Protein AF-A0A2P7Q290-F1 (afdb_monomer)

Foldseek 3Di:
DDDDPDPPPPPPPVVPPPPVNLLVQLLVVCCVPVHDVSVPPVSVVVCCVVPVPSVVVSVVVSCVVVVVVVVVD

Solvent-accessible surface area (backbone atoms only — not comparable to full-atom values): 4470 Å² total; per-residue (Å²): 136,90,76,90,74,78,81,69,77,76,72,55,86,74,78,68,63,48,72,63,59,55,48,53,52,38,36,51,51,41,24,76,75,78,32,71,75,34,68,43,62,69,56,40,54,50,46,53,74,74,30,64,66,60,42,52,53,41,51,50,52,50,49,50,58,57,50,53,64,60,73,78,105

pLDDT: mean 75.47, std 21.07, range [38.38, 96.0]

Secondary structure (DSSP, 8-state):
------------TTTTS-HHHHHHHHHHHHHHHH-GGGGSHHHHHHHHHH-HHHHHHHHHHHHHHHHHHHH--

Sequence (73 aa):
MNTKKDRKFKINKYVRIDSQSIFEAKQRIAVEKYGDIFE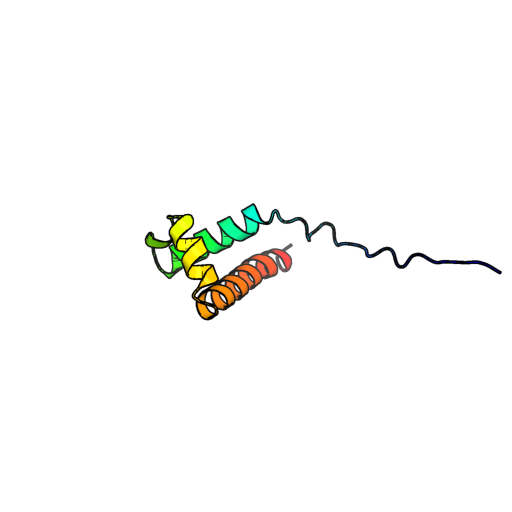DQIFFELELALNDELADELNKEYNERFNLGRVLN

Radius of gyration: 17.37 Å; Cα contacts (8 Å, |Δi|>4): 27; chains: 1; bounding box: 29×57×32 Å

Organism: NCBI:txid215200

Mean predicted aligned error: 11.3 Å

Structure (mmCIF, N/CA/C/O backbone):
data_AF-A0A2P7Q290-F1
#
_entry.id   AF-A0A2P7Q290-F1
#
loop_
_atom_site.group_PDB
_atom_site.id
_atom_site.type_symbol
_atom_site.label_atom_id
_atom_site.label_alt_id
_atom_site.label_comp_id
_atom_site.label_asym_id
_atom_site.label_entity_id
_atom_site.label_seq_id
_atom_site.pdbx_PDB_ins_code
_atom_site.Cartn_x
_atom_site.Cartn_y
_atom_site.Cartn_z
_atom_site.occupancy
_atom_site.B_iso_or_equiv
_atom_site.auth_seq_id
_atom_site.auth_comp_id
_atom_site.auth_asym_id
_atom_site.auth_atom_id
_atom_site.pdbx_PDB_model_num
ATOM 1 N N . MET A 1 1 ? 15.418 -45.766 -18.859 1.00 38.38 1 MET A N 1
ATOM 2 C CA . MET A 1 1 ? 16.502 -44.776 -18.685 1.00 38.38 1 MET A CA 1
ATOM 3 C C . MET A 1 1 ? 15.943 -43.544 -18.000 1.00 38.38 1 MET A C 1
ATOM 5 O O . MET A 1 1 ? 14.906 -43.037 -18.397 1.00 38.38 1 MET A O 1
ATOM 9 N N . ASN A 1 2 ? 16.614 -43.152 -16.925 1.00 44.00 2 ASN A N 1
ATOM 10 C CA . ASN A 1 2 ? 16.314 -42.041 -16.033 1.00 44.00 2 ASN A CA 1
ATOM 11 C C . ASN A 1 2 ? 16.738 -40.719 -16.701 1.00 44.00 2 ASN A C 1
ATOM 13 O O . ASN A 1 2 ? 17.828 -40.675 -17.255 1.00 44.00 2 ASN A O 1
ATOM 17 N N . THR A 1 3 ? 15.936 -39.656 -16.624 1.00 45.88 3 THR A N 1
ATOM 18 C CA . THR A 1 3 ? 16.425 -38.286 -16.361 1.00 45.88 3 THR A CA 1
ATOM 19 C C . THR A 1 3 ? 15.243 -37.391 -15.995 1.00 45.88 3 THR A C 1
ATOM 21 O O . THR A 1 3 ? 14.646 -36.702 -16.819 1.00 45.88 3 THR A O 1
ATOM 24 N N . LYS A 1 4 ? 14.949 -37.369 -14.691 1.00 52.06 4 LYS A N 1
ATOM 25 C CA . LYS A 1 4 ? 14.480 -36.160 -14.013 1.00 52.06 4 LYS A CA 1
ATOM 26 C C . LYS A 1 4 ? 15.363 -34.996 -14.480 1.00 52.06 4 LYS A C 1
ATOM 28 O O . LYS A 1 4 ? 16.536 -34.942 -14.127 1.00 52.06 4 LYS A O 1
ATOM 33 N N . LYS A 1 5 ? 14.832 -34.095 -15.304 1.00 45.41 5 LYS A N 1
ATOM 34 C CA . LYS A 1 5 ? 15.391 -32.750 -15.440 1.00 45.41 5 LYS A CA 1
ATOM 35 C C . LYS A 1 5 ? 14.486 -31.834 -14.653 1.00 45.41 5 LYS A C 1
ATOM 37 O O . LYS A 1 5 ? 13.406 -31.458 -15.100 1.00 45.41 5 LYS A O 1
ATOM 42 N N . ASP A 1 6 ? 14.950 -31.577 -13.439 1.00 48.00 6 ASP A N 1
ATOM 43 C CA . ASP A 1 6 ? 14.469 -30.561 -12.530 1.00 48.00 6 ASP A CA 1
ATOM 44 C C . ASP A 1 6 ? 14.017 -29.327 -13.314 1.00 48.00 6 ASP A C 1
ATOM 46 O O . ASP A 1 6 ? 14.834 -28.545 -13.809 1.00 48.00 6 ASP A O 1
ATOM 50 N N . ARG A 1 7 ? 12.700 -29.109 -13.388 1.00 45.53 7 ARG A N 1
ATOM 51 C CA . ARG A 1 7 ? 12.171 -27.756 -13.548 1.00 45.53 7 ARG A CA 1
ATOM 52 C C . ARG A 1 7 ? 12.467 -27.045 -12.232 1.00 45.53 7 ARG A C 1
ATOM 54 O O . ARG A 1 7 ? 11.602 -26.901 -11.378 1.00 45.53 7 ARG A O 1
AT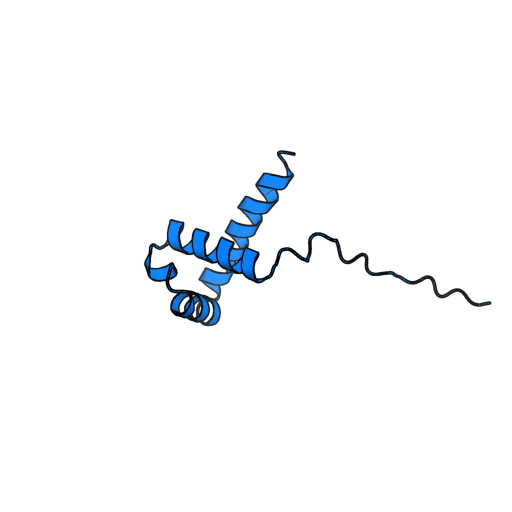OM 61 N N . LYS A 1 8 ? 13.739 -26.674 -12.047 1.00 46.72 8 LYS A N 1
ATOM 62 C CA . LYS A 1 8 ? 14.172 -25.728 -11.027 1.00 46.72 8 LYS A CA 1
ATOM 63 C C . LYS A 1 8 ? 13.369 -24.472 -11.305 1.00 46.72 8 LYS A C 1
ATOM 65 O O . LYS A 1 8 ? 13.661 -23.756 -12.262 1.00 46.72 8 LYS A 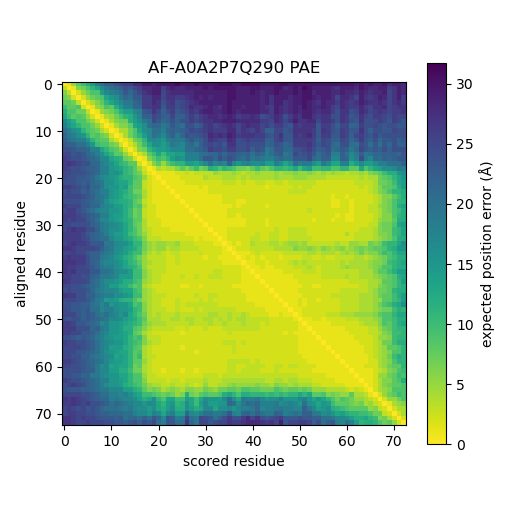O 1
ATOM 70 N N . PHE A 1 9 ? 12.324 -24.259 -10.512 1.00 42.97 9 PHE A N 1
ATOM 71 C CA . PHE A 1 9 ? 11.679 -22.969 -10.387 1.00 42.97 9 PHE A CA 1
ATOM 72 C C . PHE A 1 9 ? 12.805 -21.977 -10.116 1.00 42.97 9 PHE A C 1
ATOM 74 O O . PHE A 1 9 ? 13.382 -21.948 -9.029 1.00 42.97 9 PHE A O 1
ATOM 81 N N . LYS A 1 10 ? 13.196 -21.223 -11.147 1.00 47.62 10 LYS A N 1
ATOM 82 C CA . LYS A 1 10 ? 14.014 -20.034 -10.970 1.00 47.62 10 LYS A CA 1
ATOM 83 C C . LYS A 1 10 ? 13.091 -19.045 -10.281 1.00 47.62 10 LYS A C 1
ATOM 85 O O . LYS A 1 10 ? 12.427 -18.252 -10.938 1.00 47.62 10 LYS A O 1
ATOM 90 N N . ILE A 1 11 ? 12.990 -19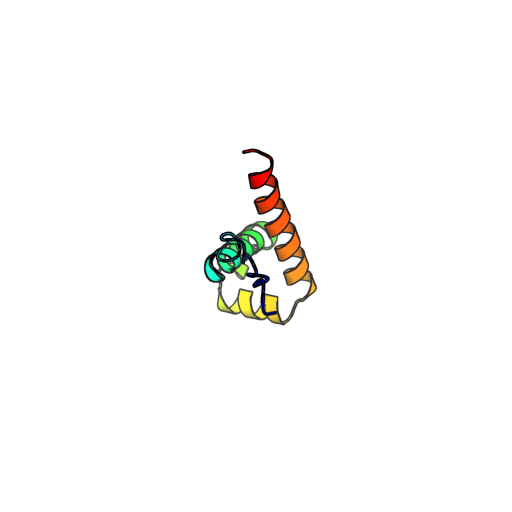.171 -8.960 1.00 41.16 11 ILE A N 1
ATOM 91 C CA . ILE A 1 11 ? 12.434 -18.131 -8.111 1.00 41.16 11 ILE A CA 1
ATOM 92 C C . ILE A 1 11 ? 13.339 -16.939 -8.383 1.00 41.16 11 ILE A C 1
ATOM 94 O O . ILE A 1 11 ? 14.514 -16.934 -8.009 1.00 41.16 11 ILE A O 1
ATOM 98 N N . ASN A 1 12 ? 12.824 -16.015 -9.191 1.00 38.47 12 ASN A N 1
ATOM 99 C CA . ASN A 1 12 ? 13.499 -14.789 -9.557 1.00 38.47 12 ASN A CA 1
ATOM 100 C C . ASN A 1 12 ? 14.033 -14.175 -8.264 1.00 38.47 12 ASN A C 1
ATOM 102 O O . ASN A 1 12 ? 13.281 -13.966 -7.315 1.00 38.47 12 ASN A O 1
ATOM 106 N N . LYS A 1 13 ? 15.332 -13.883 -8.230 1.00 41.12 13 LYS A N 1
ATOM 107 C CA . LYS A 1 13 ? 16.023 -13.272 -7.084 1.00 41.12 13 LYS A CA 1
ATOM 108 C C . LYS A 1 13 ? 15.415 -11.907 -6.682 1.00 41.12 13 LYS A C 1
ATOM 110 O O . LYS A 1 13 ? 15.758 -11.379 -5.636 1.00 41.12 13 LYS A O 1
ATOM 115 N N . TYR A 1 14 ? 14.488 -11.393 -7.497 1.00 42.31 14 TYR A N 1
ATOM 116 C CA . TYR A 1 14 ? 13.672 -10.193 -7.315 1.00 42.31 14 TYR A CA 1
ATOM 117 C C . TYR A 1 14 ? 12.371 -10.401 -6.515 1.00 42.31 14 TYR A C 1
ATOM 119 O O . TYR A 1 14 ? 11.746 -9.423 -6.141 1.00 42.31 14 TYR A O 1
ATOM 127 N N . VAL A 1 15 ? 11.950 -11.639 -6.223 1.00 43.16 15 VAL A N 1
ATOM 128 C CA . VAL A 1 15 ? 10.727 -11.927 -5.427 1.00 43.16 15 VAL A CA 1
ATOM 129 C C . VAL A 1 15 ? 11.026 -11.953 -3.915 1.00 43.16 15 VAL A C 1
ATOM 131 O O . VAL A 1 15 ? 10.206 -12.358 -3.103 1.00 43.16 15 VAL A O 1
ATOM 134 N N . ARG A 1 16 ? 12.228 -11.519 -3.519 1.00 41.41 16 ARG A N 1
ATOM 135 C CA . ARG A 1 16 ? 12.596 -11.202 -2.130 1.00 41.41 16 ARG A CA 1
ATOM 136 C C . ARG A 1 16 ? 12.836 -9.700 -1.962 1.00 41.41 16 ARG A C 1
ATOM 138 O O . ARG A 1 16 ? 13.784 -9.297 -1.299 1.00 41.41 16 ARG A O 1
ATOM 145 N N . ILE A 1 17 ? 12.029 -8.864 -2.611 1.00 45.94 17 ILE A N 1
ATOM 146 C CA . ILE A 1 17 ? 11.795 -7.531 -2.056 1.00 45.94 17 ILE A CA 1
ATOM 147 C C . ILE A 1 17 ? 11.040 -7.810 -0.756 1.00 45.94 17 ILE A C 1
ATOM 149 O O . ILE A 1 17 ? 10.004 -8.473 -0.782 1.00 45.94 17 ILE A O 1
ATOM 153 N N . ASP A 1 18 ? 11.662 -7.459 0.363 1.00 58.28 18 ASP A N 1
ATOM 154 C CA . ASP A 1 18 ? 11.205 -7.766 1.715 1.00 58.28 18 ASP A CA 1
ATOM 155 C C . ASP A 1 18 ? 9.722 -7.398 1.839 1.00 58.28 18 ASP A C 1
ATOM 157 O O . ASP A 1 18 ? 9.351 -6.288 1.448 1.00 58.28 18 ASP A O 1
ATOM 161 N N . SER A 1 19 ? 8.861 -8.297 2.323 1.00 72.19 19 SER A N 1
ATOM 162 C CA . SER A 1 19 ? 7.423 -8.004 2.460 1.00 72.19 19 SER A CA 1
ATOM 163 C C . SER A 1 19 ? 7.198 -6.725 3.268 1.00 72.19 19 SER A C 1
ATOM 165 O O . SER A 1 19 ? 6.283 -5.963 2.972 1.00 72.19 19 SER A O 1
ATOM 167 N N . GLN A 1 20 ? 8.111 -6.452 4.204 1.00 80.44 20 GLN A N 1
ATOM 168 C CA . GLN A 1 20 ? 8.197 -5.211 4.961 1.00 80.44 20 GLN A CA 1
ATOM 169 C C . GLN A 1 20 ? 8.477 -3.989 4.073 1.00 80.44 20 GLN A C 1
ATOM 171 O O . GLN A 1 20 ? 7.769 -2.997 4.151 1.00 80.44 20 GLN A O 1
ATOM 176 N N . SER A 1 21 ? 9.449 -4.067 3.161 1.00 84.12 21 SER A N 1
ATOM 177 C CA . SER A 1 21 ? 9.776 -2.955 2.256 1.00 84.12 21 SER A CA 1
ATOM 178 C C . SER A 1 21 ? 8.656 -2.639 1.256 1.00 84.12 21 SER A C 1
ATOM 180 O O . SER A 1 21 ? 8.449 -1.478 0.909 1.00 84.12 21 SER A O 1
ATOM 182 N N . ILE A 1 22 ? 7.899 -3.652 0.814 1.00 86.69 22 ILE A N 1
ATOM 183 C CA . ILE A 1 22 ? 6.701 -3.454 -0.020 1.00 86.69 22 ILE A CA 1
ATOM 184 C C . ILE A 1 22 ? 5.607 -2.776 0.801 1.00 86.69 22 ILE A C 1
ATOM 186 O O . ILE A 1 22 ? 4.962 -1.845 0.323 1.00 86.69 22 ILE A O 1
ATOM 190 N N . PHE A 1 23 ? 5.403 -3.251 2.027 1.00 88.56 23 PHE A N 1
ATOM 191 C CA . PHE A 1 23 ? 4.418 -2.707 2.946 1.00 88.56 23 PHE A CA 1
ATOM 192 C C . PHE A 1 23 ? 4.702 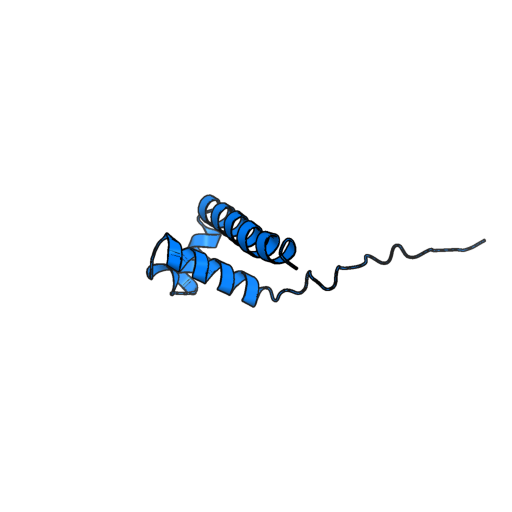-1.231 3.263 1.00 88.56 23 PHE A C 1
ATOM 194 O O . PHE A 1 23 ? 3.839 -0.388 3.041 1.00 88.56 23 PHE A O 1
ATOM 201 N N . GLU A 1 24 ? 5.936 -0.895 3.643 1.00 90.94 24 GLU A N 1
ATOM 202 C CA . GLU A 1 24 ? 6.370 0.484 3.897 1.00 90.94 24 GLU A CA 1
ATOM 203 C C . GLU A 1 24 ? 6.236 1.374 2.655 1.00 90.94 24 GLU A C 1
ATOM 205 O O . GLU A 1 24 ? 5.830 2.530 2.752 1.00 90.94 24 GLU A O 1
ATOM 210 N N . ALA A 1 25 ? 6.556 0.853 1.465 1.00 92.31 25 ALA A N 1
ATOM 211 C CA . ALA A 1 25 ? 6.396 1.608 0.225 1.00 92.31 25 ALA A CA 1
ATOM 212 C C . ALA A 1 25 ? 4.923 1.931 -0.055 1.00 92.31 25 ALA A C 1
ATOM 214 O O . ALA A 1 25 ? 4.602 3.059 -0.425 1.00 92.31 25 ALA A O 1
ATOM 215 N N . LYS A 1 26 ? 4.022 0.967 0.154 1.00 92.56 26 LYS A N 1
ATOM 216 C CA . LYS A 1 26 ? 2.578 1.190 0.024 1.00 92.56 26 LYS A CA 1
ATOM 217 C C . LYS A 1 26 ? 2.047 2.145 1.087 1.00 92.56 26 LYS A C 1
ATOM 219 O O . LYS A 1 26 ? 1.222 2.985 0.753 1.00 92.56 26 LYS A O 1
ATOM 224 N N . GLN A 1 27 ? 2.549 2.066 2.317 1.00 94.44 27 GLN A N 1
ATOM 225 C CA . GLN A 1 27 ? 2.175 2.991 3.384 1.00 94.44 27 GLN A CA 1
ATOM 226 C C . GLN A 1 27 ? 2.562 4.429 3.026 1.00 94.44 27 GLN A C 1
ATOM 228 O O . GLN A 1 27 ? 1.741 5.331 3.135 1.00 94.44 27 GLN A O 1
ATOM 233 N N . ARG A 1 28 ? 3.774 4.647 2.498 1.00 94.56 28 ARG A N 1
ATOM 234 C CA . ARG A 1 28 ? 4.194 5.974 2.013 1.00 94.56 28 ARG A CA 1
ATOM 235 C C . ARG A 1 28 ? 3.304 6.485 0.888 1.00 94.56 28 ARG A C 1
ATOM 237 O O . ARG A 1 28 ? 2.908 7.641 0.916 1.00 94.56 28 ARG A O 1
ATOM 244 N N . ILE A 1 29 ? 2.957 5.626 -0.072 1.00 94.31 29 ILE A N 1
ATOM 245 C CA . ILE A 1 29 ? 2.011 5.982 -1.137 1.00 94.31 29 ILE A CA 1
ATOM 246 C C . ILE A 1 29 ? 0.654 6.389 -0.541 1.00 94.31 29 ILE A C 1
ATOM 248 O O . ILE A 1 29 ? 0.060 7.365 -0.993 1.00 94.31 29 ILE A O 1
ATOM 252 N N . ALA A 1 30 ? 0.167 5.654 0.461 1.00 93.81 30 ALA A N 1
ATOM 253 C CA . ALA A 1 30 ? -1.100 5.951 1.115 1.00 93.81 30 ALA A CA 1
ATOM 254 C C . ALA A 1 30 ? -1.058 7.301 1.849 1.00 93.81 30 ALA A C 1
ATOM 256 O O . ALA A 1 30 ? -1.960 8.115 1.672 1.00 93.81 30 ALA A O 1
ATOM 257 N N . VAL A 1 31 ? 0.022 7.584 2.581 1.00 96.00 31 VAL A N 1
ATOM 258 C CA . VAL A 1 31 ? 0.245 8.883 3.236 1.00 96.00 31 VAL A CA 1
ATOM 259 C C . VAL A 1 31 ? 0.285 10.018 2.211 1.00 96.00 31 VAL A C 1
ATOM 261 O O . VAL A 1 31 ? -0.416 11.012 2.363 1.00 96.00 31 VAL A O 1
ATOM 264 N N . GLU A 1 32 ? 1.031 9.851 1.115 1.00 94.06 32 GLU A N 1
ATOM 265 C CA . GLU A 1 32 ? 1.132 10.860 0.052 1.00 94.06 32 GLU A CA 1
ATOM 266 C C . GLU A 1 32 ? -0.220 11.196 -0.600 1.00 94.06 32 GLU A C 1
ATOM 268 O O . GLU A 1 32 ? -0.439 12.339 -1.001 1.00 94.06 32 GLU A O 1
ATOM 273 N N . LYS A 1 33 ? -1.112 10.207 -0.75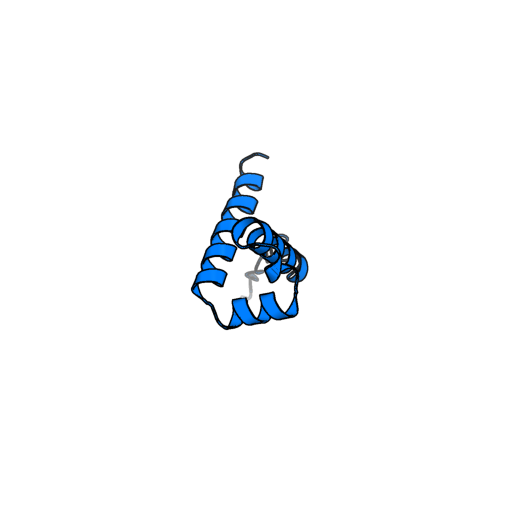2 1.00 93.19 33 LYS A N 1
ATOM 274 C CA . LYS A 1 33 ? -2.380 10.365 -1.484 1.00 93.19 33 LYS A CA 1
ATOM 275 C C . LYS A 1 33 ? -3.570 10.716 -0.600 1.00 93.19 33 LYS A C 1
ATOM 277 O O . LYS A 1 33 ? -4.423 11.494 -1.021 1.00 93.19 33 LYS A O 1
ATOM 282 N N . TYR A 1 34 ? -3.645 10.120 0.583 1.00 92.38 34 TYR A N 1
ATOM 283 C CA . TYR A 1 34 ? -4.826 10.173 1.446 1.00 92.38 34 TYR A CA 1
ATOM 284 C C . TYR A 1 34 ? -4.535 10.826 2.809 1.00 92.38 34 TYR A C 1
ATOM 286 O O . TYR A 1 34 ? -5.469 11.099 3.562 1.00 92.38 34 TYR A O 1
ATOM 294 N N . GLY A 1 35 ? -3.268 11.138 3.098 1.00 91.62 35 GLY A N 1
ATOM 295 C CA . GLY A 1 35 ? -2.836 11.934 4.245 1.00 91.62 35 GLY A CA 1
ATOM 296 C C . GLY A 1 35 ? -2.288 11.129 5.423 1.00 91.62 35 GLY A C 1
ATOM 297 O O . GLY A 1 35 ? -2.301 9.898 5.451 1.00 91.62 35 GLY A O 1
ATOM 298 N N . ASP A 1 36 ? -1.835 11.871 6.432 1.00 93.44 36 ASP A N 1
ATOM 299 C CA . ASP A 1 36 ? -1.015 11.379 7.548 1.00 93.44 36 ASP A CA 1
ATOM 300 C C . ASP A 1 36 ? -1.725 10.356 8.454 1.00 93.44 36 ASP A C 1
ATOM 302 O O . ASP A 1 36 ? -1.084 9.684 9.256 1.00 93.44 36 ASP A O 1
ATOM 306 N N . ILE A 1 37 ? -3.044 10.166 8.310 1.00 91.62 37 ILE A N 1
ATOM 307 C CA . ILE A 1 37 ? -3.784 9.105 9.017 1.00 91.62 37 ILE A CA 1
ATOM 308 C C . ILE A 1 37 ? -3.212 7.708 8.719 1.00 91.62 37 ILE A C 1
ATOM 310 O O . ILE A 1 37 ? -3.270 6.818 9.562 1.00 91.62 37 ILE A O 1
ATOM 314 N N . PHE A 1 38 ? -2.604 7.537 7.543 1.00 92.12 38 PHE A N 1
ATOM 315 C CA . PHE A 1 38 ? -1.961 6.298 7.121 1.00 92.12 38 PHE A CA 1
ATOM 316 C C . PHE A 1 38 ? -0.533 6.116 7.661 1.00 92.12 38 PHE A C 1
ATOM 318 O O . PHE A 1 38 ? 0.071 5.070 7.417 1.00 92.12 38 PHE A O 1
ATOM 325 N N . GLU A 1 39 ? 0.021 7.080 8.408 1.00 90.50 39 GLU A N 1
ATOM 326 C CA . GLU A 1 39 ? 1.294 6.895 9.123 1.00 90.50 39 GLU A CA 1
ATOM 327 C C . GLU A 1 39 ? 1.160 5.878 10.265 1.00 90.50 39 GLU A C 1
ATOM 329 O O . GLU A 1 39 ? 2.123 5.174 10.584 1.00 90.50 39 GLU A O 1
ATOM 334 N N . ASP A 1 40 ? -0.035 5.754 10.855 1.00 94.19 40 ASP A N 1
ATOM 335 C CA . ASP A 1 40 ? -0.311 4.724 11.851 1.00 94.19 40 ASP A CA 1
ATOM 336 C C . ASP A 1 40 ? -0.352 3.346 11.179 1.00 94.19 40 ASP A C 1
ATOM 338 O O . ASP A 1 40 ? -1.208 3.041 10.344 1.00 94.19 40 ASP A O 1
ATOM 342 N N . GLN A 1 41 ? 0.607 2.501 11.553 1.00 89.81 41 GLN A N 1
ATOM 343 C CA . GLN A 1 41 ? 0.767 1.177 10.969 1.00 89.81 41 GLN A CA 1
ATOM 344 C C . GLN A 1 41 ? -0.448 0.275 11.224 1.00 89.81 41 GLN A C 1
ATOM 346 O O . GLN A 1 41 ? -0.855 -0.455 10.325 1.00 89.81 41 GLN A O 1
ATOM 351 N N . ILE A 1 42 ? -1.036 0.317 12.423 1.00 90.19 42 ILE A N 1
ATOM 352 C CA . ILE A 1 42 ? -2.167 -0.550 12.780 1.00 90.19 42 ILE A CA 1
ATOM 353 C C . ILE A 1 42 ? -3.397 -0.128 11.985 1.00 90.19 42 ILE A C 1
ATOM 355 O O . ILE A 1 42 ? -4.095 -0.975 11.428 1.00 90.19 42 ILE A O 1
ATOM 359 N N . PHE A 1 43 ? -3.649 1.178 11.902 1.00 91.00 43 PHE A N 1
ATOM 360 C CA . PHE A 1 43 ? -4.725 1.720 11.082 1.00 91.00 43 PHE A CA 1
ATOM 361 C C . PHE A 1 43 ? -4.559 1.316 9.615 1.00 91.00 43 PHE A C 1
ATOM 363 O O . PHE A 1 43 ? -5.505 0.825 9.002 1.00 91.00 43 PHE A O 1
ATOM 370 N N . PHE A 1 44 ? -3.352 1.451 9.066 1.00 91.44 44 PHE A N 1
ATOM 371 C CA . PHE A 1 44 ? -3.077 1.081 7.683 1.00 91.44 44 PHE A CA 1
ATOM 372 C C . PHE A 1 44 ? -3.268 -0.420 7.415 1.00 91.44 44 PHE A C 1
ATOM 374 O O . PHE A 1 44 ? -3.858 -0.788 6.399 1.00 91.44 44 PHE A O 1
ATOM 381 N N . GLU A 1 45 ? -2.822 -1.294 8.322 1.00 89.75 45 GLU A N 1
ATOM 382 C CA . GLU A 1 45 ? -3.051 -2.743 8.219 1.00 89.75 45 GLU A CA 1
ATOM 383 C C . GLU A 1 45 ? -4.543 -3.092 8.251 1.00 89.75 45 GLU A C 1
ATOM 385 O O . GLU A 1 45 ? -4.997 -3.932 7.472 1.00 89.75 45 GLU A O 1
ATOM 390 N N . LEU A 1 46 ? -5.309 -2.437 9.127 1.00 91.56 46 LEU A N 1
ATOM 391 C CA . LEU A 1 46 ? -6.754 -2.630 9.223 1.00 91.56 46 LEU A CA 1
ATOM 392 C C . LEU A 1 46 ? -7.471 -2.156 7.960 1.00 91.56 46 LEU A C 1
ATOM 394 O O . LEU A 1 46 ? -8.318 -2.880 7.442 1.00 91.56 46 LEU A O 1
ATOM 398 N N . GLU A 1 47 ? -7.114 -0.984 7.438 1.00 90.50 47 GLU A N 1
ATOM 399 C CA . GLU A 1 47 ? -7.725 -0.454 6.222 1.00 90.50 47 GLU A CA 1
ATOM 400 C C . GLU A 1 47 ? -7.402 -1.346 5.016 1.00 90.50 47 GLU A C 1
ATOM 402 O O . GLU A 1 47 ? -8.300 -1.692 4.259 1.00 90.50 47 GLU A O 1
ATOM 407 N N . LEU A 1 48 ? -6.163 -1.836 4.882 1.00 88.44 48 LEU A N 1
ATOM 408 C CA . LEU A 1 48 ? -5.808 -2.810 3.840 1.00 88.44 48 LEU A CA 1
ATOM 409 C C . LEU A 1 48 ? -6.579 -4.133 3.944 1.00 88.44 48 LEU A C 1
ATOM 411 O O . LEU A 1 48 ? -6.767 -4.803 2.932 1.00 88.44 48 LEU A O 1
ATOM 415 N N . ALA A 1 49 ? -6.978 -4.539 5.150 1.00 86.94 49 ALA A N 1
ATOM 416 C CA . ALA A 1 49 ? -7.729 -5.772 5.370 1.00 86.94 49 ALA A CA 1
ATOM 417 C C . ALA A 1 49 ? -9.239 -5.610 5.134 1.00 86.94 49 ALA A C 1
ATOM 419 O O . ALA A 1 49 ? -9.927 -6.603 4.898 1.00 86.94 49 ALA A O 1
ATOM 420 N N . LEU A 1 50 ? -9.757 -4.385 5.248 1.00 89.44 50 LEU A N 1
ATOM 421 C CA . LEU A 1 50 ? -11.186 -4.078 5.147 1.00 89.44 50 LEU A CA 1
ATOM 422 C C . LEU A 1 50 ? -11.568 -3.419 3.815 1.00 89.44 50 LEU A C 1
ATOM 424 O O . LEU A 1 50 ? -12.739 -3.463 3.438 1.00 89.44 50 LEU A O 1
ATOM 428 N N . ASN A 1 51 ? -10.605 -2.817 3.116 1.00 90.94 51 ASN A N 1
ATOM 429 C CA . ASN A 1 51 ? -10.815 -2.027 1.913 1.00 90.94 51 ASN A CA 1
ATOM 430 C C . ASN A 1 51 ? -10.018 -2.598 0.729 1.00 90.94 51 ASN A C 1
ATOM 432 O O . ASN A 1 51 ? -8.870 -2.225 0.469 1.00 90.94 51 ASN A O 1
ATOM 436 N N . ASP A 1 52 ? -10.666 -3.502 -0.010 1.00 90.25 52 ASP A N 1
ATOM 437 C CA . ASP A 1 52 ? -10.090 -4.146 -1.197 1.00 90.25 52 ASP A CA 1
ATOM 438 C C . ASP A 1 52 ? -9.738 -3.128 -2.300 1.00 90.25 52 ASP A C 1
ATOM 440 O O . ASP A 1 52 ? -8.734 -3.287 -2.995 1.00 90.25 52 ASP A O 1
ATOM 444 N N . GLU A 1 53 ? -10.521 -2.052 -2.435 1.00 93.38 53 GLU A N 1
ATOM 445 C CA . GLU A 1 53 ? -10.278 -0.998 -3.428 1.00 93.38 53 GLU A CA 1
ATOM 446 C C . GLU A 1 53 ? -8.976 -0.250 -3.123 1.00 93.38 53 GLU A C 1
ATOM 448 O O . GLU A 1 53 ? -8.123 -0.105 -4.003 1.00 93.38 53 GLU A O 1
ATOM 453 N N . LEU A 1 54 ? -8.760 0.135 -1.860 1.00 91.25 54 LEU A N 1
ATOM 454 C CA . 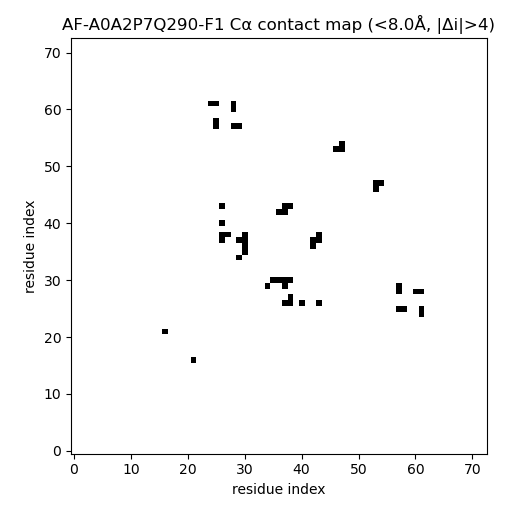LEU A 1 54 ? -7.506 0.754 -1.435 1.00 91.25 54 LEU A CA 1
ATOM 455 C C . LEU A 1 54 ? -6.314 -0.180 -1.683 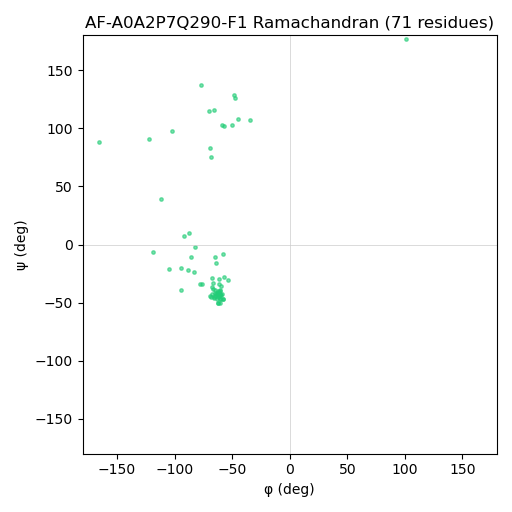1.00 91.25 54 LEU A C 1
ATOM 457 O O . LEU A 1 54 ? -5.265 0.254 -2.169 1.00 91.25 54 LEU A O 1
ATOM 461 N N . ALA A 1 55 ? -6.457 -1.467 -1.363 1.00 89.25 55 ALA A N 1
ATOM 462 C CA . ALA A 1 55 ? -5.395 -2.441 -1.577 1.00 89.25 55 ALA A CA 1
ATOM 463 C C . ALA A 1 55 ? -5.008 -2.545 -3.064 1.00 89.25 55 ALA A C 1
ATOM 465 O O . ALA A 1 55 ? -3.813 -2.564 -3.393 1.00 89.25 55 ALA A O 1
ATOM 466 N N . ASP 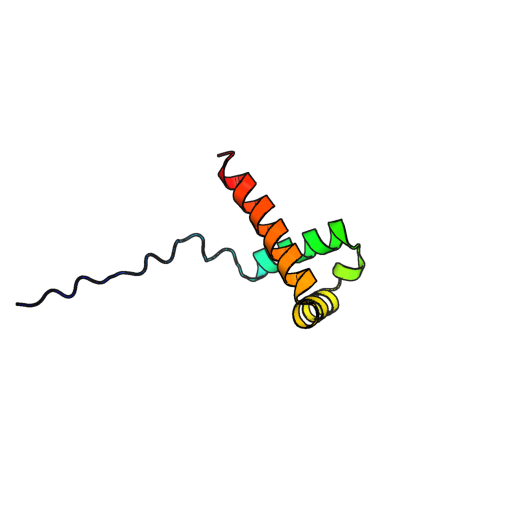A 1 56 ? -5.992 -2.566 -3.963 1.00 91.94 56 ASP A N 1
ATOM 467 C CA . ASP A 1 56 ? -5.785 -2.612 -5.410 1.00 91.94 56 ASP A CA 1
ATOM 468 C C . ASP A 1 56 ? -5.166 -1.321 -5.963 1.00 91.94 56 ASP A C 1
ATOM 470 O O . ASP A 1 56 ? -4.220 -1.382 -6.760 1.00 91.94 56 ASP A O 1
ATOM 474 N N . GLU A 1 57 ? -5.615 -0.152 -5.504 1.00 93.69 57 GLU A N 1
ATOM 475 C CA . GLU A 1 57 ? -5.037 1.137 -5.896 1.00 93.69 57 GLU A CA 1
ATOM 476 C C . GLU A 1 57 ? -3.566 1.257 -5.480 1.00 93.69 57 GLU A C 1
ATOM 478 O O . GLU A 1 57 ? -2.709 1.634 -6.288 1.00 93.69 57 GLU A O 1
ATOM 483 N N . LEU A 1 58 ? -3.243 0.873 -4.242 1.00 92.44 58 LEU A N 1
ATOM 484 C CA . LEU A 1 58 ? -1.872 0.892 -3.734 1.00 92.44 58 LEU A CA 1
ATOM 485 C C . LEU A 1 58 ? -0.986 -0.136 -4.441 1.00 92.44 58 LEU A C 1
ATOM 487 O O . LEU A 1 58 ? 0.184 0.140 -4.712 1.00 92.44 58 LEU A O 1
ATOM 491 N N . ASN A 1 59 ? -1.526 -1.309 -4.785 1.00 90.31 59 ASN A N 1
ATOM 492 C CA . ASN A 1 59 ? -0.835 -2.296 -5.614 1.00 90.31 59 ASN A CA 1
ATOM 493 C C . ASN A 1 59 ? -0.500 -1.738 -6.999 1.00 90.31 59 ASN A C 1
ATOM 495 O O . ASN A 1 59 ? 0.626 -1.906 -7.476 1.00 90.31 59 ASN A O 1
ATOM 499 N N . LYS A 1 60 ? -1.466 -1.089 -7.652 1.00 92.31 60 LYS A N 1
ATOM 500 C CA . LYS A 1 60 ? -1.281 -0.499 -8.977 1.00 92.31 60 LYS A CA 1
ATOM 501 C C . LYS A 1 60 ? -0.216 0.593 -8.946 1.00 92.31 60 LYS A C 1
ATOM 503 O O . LYS A 1 60 ? 0.739 0.518 -9.713 1.00 92.31 60 LYS A O 1
ATOM 508 N N . GLU A 1 61 ? -0.327 1.536 -8.017 1.00 91.81 61 GLU A N 1
ATOM 509 C CA . GLU A 1 61 ? 0.625 2.639 -7.877 1.00 91.81 61 GLU A CA 1
ATOM 510 C C . GLU A 1 61 ? 2.037 2.135 -7.537 1.00 91.81 61 GLU A C 1
ATOM 512 O O . GLU A 1 61 ? 3.021 2.569 -8.138 1.00 91.81 61 GLU A O 1
ATOM 517 N N . TYR A 1 62 ? 2.154 1.166 -6.623 1.00 91.00 62 TYR A N 1
ATOM 518 C CA . TYR A 1 62 ? 3.432 0.527 -6.308 1.00 91.00 62 TYR A CA 1
ATOM 519 C C . TYR A 1 62 ? 4.063 -0.105 -7.557 1.00 91.00 62 TYR A C 1
ATOM 521 O O . TYR A 1 62 ? 5.241 0.117 -7.846 1.00 91.00 62 TYR A O 1
ATOM 529 N N . ASN A 1 63 ? 3.273 -0.857 -8.329 1.00 87.56 63 ASN A N 1
ATOM 530 C CA . ASN A 1 63 ? 3.736 -1.491 -9.558 1.00 87.56 63 ASN A CA 1
ATOM 531 C C . ASN A 1 63 ? 4.123 -0.466 -10.630 1.00 87.56 63 ASN A C 1
ATOM 533 O O . ASN A 1 63 ? 5.113 -0.677 -11.325 1.00 87.56 63 ASN A O 1
ATOM 537 N N . GLU A 1 64 ? 3.385 0.632 -10.779 1.00 88.81 64 GLU A N 1
ATOM 538 C CA . GLU A 1 64 ? 3.723 1.709 -11.714 1.00 88.81 64 GLU A CA 1
ATOM 539 C C . GLU A 1 64 ? 5.062 2.352 -11.341 1.00 88.81 64 GLU A C 1
ATOM 541 O O . GLU A 1 64 ? 5.972 2.393 -12.172 1.00 88.81 64 GLU A O 1
ATOM 546 N N . ARG A 1 65 ? 5.244 2.744 -10.075 1.00 84.50 65 ARG A N 1
ATOM 547 C CA . ARG A 1 65 ? 6.498 3.341 -9.583 1.00 84.50 65 ARG A CA 1
ATOM 548 C C . ARG A 1 65 ? 7.688 2.385 -9.719 1.00 84.50 65 ARG A C 1
ATOM 550 O O . ARG A 1 65 ? 8.770 2.799 -10.137 1.00 84.50 65 ARG A O 1
ATOM 557 N N . PHE A 1 66 ? 7.495 1.099 -9.425 1.00 76.56 66 PHE A N 1
ATOM 558 C CA . PHE A 1 66 ? 8.570 0.105 -9.482 1.00 76.56 66 PHE A CA 1
ATOM 559 C C . PHE A 1 66 ? 8.902 -0.352 -10.915 1.00 76.56 66 PHE A C 1
ATOM 561 O O . PHE A 1 66 ? 10.067 -0.595 -11.236 1.00 76.56 66 PHE A O 1
ATOM 568 N N . ASN A 1 67 ? 7.912 -0.428 -11.812 1.00 67.62 67 ASN A N 1
ATOM 569 C CA . ASN A 1 67 ? 8.142 -0.756 -13.222 1.00 67.62 67 ASN A CA 1
ATOM 570 C C . ASN A 1 67 ? 8.719 0.429 -14.012 1.00 67.62 67 ASN A C 1
ATOM 572 O O . ASN A 1 67 ? 9.571 0.205 -14.872 1.00 67.62 67 ASN A O 1
ATOM 576 N N . LEU A 1 68 ? 8.342 1.674 -13.694 1.00 58.19 68 LEU A N 1
ATOM 577 C CA . LEU A 1 68 ? 8.961 2.876 -14.273 1.00 58.19 68 LEU A CA 1
ATOM 578 C C . LEU A 1 68 ? 10.459 2.954 -13.942 1.00 58.19 68 LEU A C 1
ATOM 580 O O . LEU A 1 68 ? 11.270 3.232 -14.825 1.00 58.19 68 LEU A O 1
ATOM 584 N N . GLY A 1 69 ? 10.854 2.591 -12.716 1.00 54.53 69 GLY A N 1
ATOM 585 C CA . GLY A 1 69 ? 12.266 2.484 -12.326 1.00 54.53 69 GLY A CA 1
ATOM 586 C C . GLY A 1 69 ? 13.061 1.402 -13.077 1.00 54.53 69 GLY A C 1
ATOM 587 O O . GLY A 1 69 ? 14.292 1.429 -13.080 1.00 54.53 69 GLY A O 1
ATOM 588 N N . ARG A 1 70 ? 12.377 0.460 -13.742 1.00 51.12 70 ARG A N 1
ATOM 589 C CA . ARG A 1 70 ? 12.985 -0.645 -14.502 1.00 51.12 70 ARG A CA 1
ATOM 590 C C . ARG A 1 70 ? 13.163 -0.357 -15.992 1.00 51.12 70 ARG A C 1
ATOM 592 O O . ARG A 1 70 ? 13.934 -1.061 -16.631 1.00 51.12 70 ARG A O 1
ATOM 599 N N . VAL A 1 71 ? 12.433 0.615 -16.541 1.00 50.78 71 VAL A N 1
ATOM 600 C CA . VAL A 1 71 ? 12.529 1.023 -17.958 1.00 50.78 71 VAL A CA 1
ATOM 601 C C . VAL A 1 71 ? 13.606 2.096 -18.161 1.00 50.78 71 VAL A C 1
ATOM 603 O O . VAL A 1 71 ? 14.129 2.238 -19.260 1.00 50.78 71 VAL A O 1
ATOM 606 N N . LEU A 1 72 ? 13.967 2.825 -17.102 1.00 47.59 72 LEU A N 1
ATOM 607 C CA . LEU A 1 72 ? 14.973 3.893 -17.131 1.00 47.59 72 LEU A CA 1
ATOM 608 C C . LEU A 1 72 ? 16.409 3.432 -16.790 1.00 47.59 72 LEU A C 1
ATOM 610 O O . LEU A 1 72 ? 17.282 4.286 -16.654 1.00 47.59 72 LEU A O 1
ATOM 614 N N . ASN A 1 73 ? 16.656 2.122 -16.651 1.00 42.22 73 ASN A N 1
ATOM 615 C CA . ASN A 1 73 ? 17.997 1.536 -16.473 1.00 42.22 73 ASN A CA 1
ATOM 616 C C . ASN A 1 73 ? 18.458 0.794 -17.728 1.00 42.22 73 ASN A C 1
ATOM 618 O O . ASN A 1 73 ? 17.674 -0.049 -18.220 1.00 42.22 73 ASN A O 1
#